Protein AF-A0A183CWS3-F1 (afdb_monomer_lite)

Secondary structure (DSSP, 8-state):
--TTSTTGGGSHHHHTTS-HHHHTT--GGGSS--HHHHHHHHHHHHHHHTS---GGGTBTTTB--HHHHS-HHHHHHHHTTT-----

Sequence (87 aa):
MEASDFQRFSRRDKMGKLPRWIQEYMTPGNVNLSIEEAAMIARKWLPLMAQPFTKEHQLGVSLLTEDMLAEDELLDKKFGHVLEEID

Organism: NCBI:txid637853

Structure (mmCIF, N/CA/C/O backbone):
data_AF-A0A183CWS3-F1
#
_entry.id   AF-A0A183CWS3-F1
#
loop_
_atom_site.group_PDB
_atom_site.id
_atom_site.type_symbol
_atom_site.label_atom_id
_atom_site.label_alt_id
_atom_site.label_comp_id
_atom_site.label_asym_id
_atom_site.label_entity_id
_atom_site.label_seq_id
_atom_site.pdbx_PDB_ins_code
_atom_site.Cartn_x
_atom_site.Cartn_y
_atom_site.Cartn_z
_atom_site.occupancy
_atom_site.B_iso_or_equiv
_atom_site.auth_seq_id
_atom_site.auth_comp_id
_atom_site.auth_asym_id
_atom_site.auth_atom_id
_atom_site.pdbx_PDB_model_num
ATOM 1 N N . MET A 1 1 ? 24.251 -15.347 -22.169 1.00 48.00 1 MET A N 1
ATOM 2 C CA . MET A 1 1 ? 23.072 -15.077 -21.324 1.00 48.00 1 MET A CA 1
ATOM 3 C C . MET A 1 1 ? 22.437 -13.825 -21.892 1.00 48.00 1 MET A C 1
ATOM 5 O O . MET A 1 1 ? 23.052 -12.771 -21.803 1.00 48.00 1 MET A O 1
ATOM 9 N N . GLU A 1 2 ? 21.347 -13.959 -22.647 1.00 42.75 2 GLU A N 1
ATOM 10 C CA . GLU A 1 2 ? 20.739 -12.803 -23.314 1.00 42.75 2 GLU A CA 1
ATOM 11 C C . GLU A 1 2 ? 20.082 -11.872 -22.292 1.00 42.75 2 GLU A C 1
ATOM 13 O O . GLU A 1 2 ? 19.489 -12.323 -21.313 1.00 42.75 2 GLU A O 1
ATOM 18 N N . ALA A 1 3 ? 20.145 -10.563 -22.543 1.00 53.00 3 ALA A N 1
ATOM 19 C CA . ALA A 1 3 ? 19.542 -9.526 -21.703 1.00 53.00 3 ALA A CA 1
ATOM 20 C C . ALA A 1 3 ? 18.022 -9.710 -21.473 1.00 53.00 3 ALA A C 1
ATOM 22 O O . ALA A 1 3 ? 17.455 -9.109 -20.562 1.00 53.00 3 ALA A O 1
ATOM 23 N N . SER A 1 4 ? 17.366 -10.567 -22.262 1.00 54.50 4 SER A N 1
ATOM 24 C CA . SER A 1 4 ? 15.930 -10.848 -22.204 1.00 54.50 4 SER A CA 1
ATOM 25 C C . SER A 1 4 ? 15.475 -11.644 -20.969 1.00 54.50 4 SER A C 1
ATOM 27 O O . SER A 1 4 ? 14.278 -11.613 -20.653 1.00 54.50 4 SER A O 1
ATOM 29 N N . ASP A 1 5 ? 16.392 -12.308 -20.250 1.00 55.38 5 ASP A N 1
ATOM 30 C CA . ASP A 1 5 ? 16.071 -13.109 -19.056 1.00 55.38 5 ASP A CA 1
ATOM 31 C C . ASP A 1 5 ? 15.857 -12.256 -17.794 1.00 55.38 5 ASP A C 1
ATOM 33 O O . ASP A 1 5 ? 14.982 -12.567 -1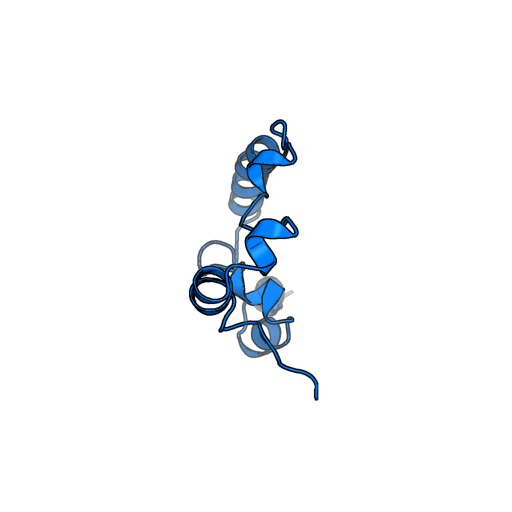6.981 1.00 55.38 5 ASP A O 1
ATOM 37 N N . PHE A 1 6 ? 16.570 -11.133 -17.650 1.00 59.69 6 PHE A N 1
ATOM 38 C CA . PHE A 1 6 ? 16.478 -10.266 -16.463 1.00 59.69 6 PHE A CA 1
ATOM 39 C C . PHE A 1 6 ? 15.118 -9.564 -16.311 1.00 59.69 6 PHE A C 1
ATOM 41 O O . PHE A 1 6 ? 14.754 -9.138 -15.220 1.00 59.69 6 PHE A O 1
ATOM 48 N N . GLN A 1 7 ? 14.333 -9.485 -17.388 1.00 76.06 7 GLN A N 1
ATOM 49 C CA . GLN A 1 7 ? 13.069 -8.741 -17.441 1.00 76.06 7 GLN A CA 1
ATOM 50 C C . GLN A 1 7 ? 11.840 -9.657 -17.525 1.00 76.06 7 GLN A C 1
ATOM 52 O O . GLN A 1 7 ? 10.740 -9.227 -17.863 1.00 76.06 7 GLN A O 1
ATOM 57 N N . ARG A 1 8 ? 11.981 -10.955 -17.239 1.00 80.19 8 ARG A N 1
ATOM 58 C CA . ARG A 1 8 ? 10.884 -11.923 -17.408 1.00 80.19 8 ARG A CA 1
ATOM 59 C C . ARG A 1 8 ? 9.628 -11.568 -16.606 1.00 80.19 8 ARG A C 1
ATOM 61 O O . ARG A 1 8 ? 8.521 -11.782 -17.096 1.00 80.19 8 ARG A O 1
ATOM 68 N N . PHE A 1 9 ? 9.792 -11.020 -15.405 1.00 84.06 9 PHE A N 1
ATOM 69 C CA . PHE A 1 9 ? 8.681 -10.675 -14.513 1.00 84.06 9 PHE A CA 1
ATOM 70 C C . PHE A 1 9 ? 8.015 -9.329 -14.826 1.00 84.06 9 PHE A C 1
ATOM 72 O O . PHE A 1 9 ? 6.917 -9.085 -14.336 1.00 84.06 9 PHE A O 1
ATOM 79 N N . SER A 1 10 ? 8.611 -8.480 -15.673 1.00 84.06 10 SER A N 1
ATOM 80 C CA . SER A 1 10 ? 7.950 -7.245 -16.124 1.00 84.06 10 SER A CA 1
ATOM 81 C C . SER A 1 10 ? 6.917 -7.499 -17.229 1.00 84.06 10 SER A C 1
ATOM 83 O O . SER A 1 10 ? 6.092 -6.635 -17.524 1.00 84.06 10 SER A O 1
ATOM 85 N N . ARG A 1 11 ? 6.918 -8.693 -17.838 1.00 85.88 11 ARG A N 1
ATOM 86 C CA . ARG A 1 11 ? 5.975 -9.056 -18.901 1.00 85.88 11 ARG A CA 1
ATOM 87 C C . ARG A 1 11 ? 4.563 -9.241 -18.338 1.00 85.88 11 ARG A C 1
ATOM 89 O O . ARG A 1 11 ? 4.368 -9.931 -17.335 1.00 85.88 11 ARG A O 1
ATOM 96 N N . ARG A 1 12 ? 3.561 -8.678 -19.027 1.00 84.06 12 ARG A N 1
ATOM 97 C CA . ARG A 1 12 ? 2.141 -8.729 -18.618 1.00 84.06 12 ARG A CA 1
ATOM 98 C C . ARG A 1 12 ? 1.613 -10.145 -18.406 1.00 84.06 12 ARG A C 1
ATOM 100 O O . ARG A 1 12 ? 0.830 -10.360 -17.492 1.00 84.06 12 ARG A O 1
ATOM 107 N N . ASP A 1 13 ? 2.053 -11.116 -19.201 1.00 87.50 13 ASP A N 1
ATOM 108 C CA . ASP A 1 13 ? 1.624 -12.514 -19.081 1.00 87.50 13 ASP A CA 1
ATOM 109 C C . ASP A 1 13 ? 2.145 -13.204 -17.810 1.00 87.50 13 ASP A C 1
ATOM 111 O O . ASP A 1 13 ? 1.619 -14.245 -17.414 1.00 87.50 13 ASP A O 1
ATOM 115 N N . LYS A 1 14 ? 3.199 -12.661 -17.185 1.00 88.31 14 LYS A N 1
ATOM 116 C CA . LYS A 1 14 ? 3.723 -13.128 -15.896 1.00 88.31 14 LYS A CA 1
ATOM 117 C C . LYS A 1 14 ? 3.151 -12.312 -14.750 1.00 88.31 14 LYS A C 1
ATOM 119 O O . LYS A 1 14 ? 2.650 -12.894 -13.796 1.00 88.31 14 LYS A O 1
ATOM 124 N N . MET A 1 15 ? 3.170 -10.988 -14.877 1.00 86.12 15 MET A N 1
ATOM 125 C CA . MET A 1 15 ? 2.648 -10.072 -13.863 1.00 86.12 15 MET A CA 1
ATOM 126 C C . MET A 1 15 ? 1.148 -10.280 -13.625 1.00 86.12 15 MET A C 1
ATOM 128 O O . MET A 1 15 ? 0.714 -10.348 -12.482 1.00 86.12 15 MET A O 1
ATOM 132 N N . GLY A 1 16 ? 0.374 -10.508 -14.691 1.00 88.12 16 GLY A N 1
ATOM 133 C CA . GLY A 1 16 ? -1.064 -10.772 -14.613 1.00 88.12 16 GLY A CA 1
ATOM 134 C C . GLY A 1 16 ? -1.438 -12.099 -13.946 1.00 88.12 16 GLY A C 1
ATOM 135 O O . GLY A 1 16 ? -2.613 -12.322 -13.678 1.00 88.12 16 GLY A O 1
ATOM 136 N N . LYS A 1 17 ? -0.467 -12.983 -13.666 1.00 92.00 17 LYS A N 1
ATOM 137 C CA . LYS A 1 17 ? -0.691 -14.230 -12.913 1.00 92.00 17 LYS A CA 1
ATOM 138 C C . LYS A 1 17 ? -0.556 -14.058 -11.403 1.00 92.00 17 LYS A C 1
ATOM 140 O O . LYS A 1 17 ? -0.850 -14.997 -10.669 1.00 92.00 17 LYS A O 1
ATOM 145 N N . LEU A 1 18 ? -0.066 -12.912 -10.934 1.00 91.25 18 LEU A N 1
ATOM 146 C CA . LEU A 1 18 ? 0.013 -12.636 -9.503 1.00 91.25 18 LEU A CA 1
ATOM 147 C C . LEU A 1 18 ? -1.403 -12.427 -8.940 1.00 91.25 18 LEU A C 1
ATOM 149 O O . LEU A 1 18 ? -2.297 -12.024 -9.674 1.00 91.25 18 LEU A O 1
ATOM 153 N N . PRO A 1 19 ? -1.663 -12.679 -7.656 1.00 92.81 19 PRO A N 1
ATOM 154 C CA . PRO A 1 19 ? -2.929 -12.287 -7.050 1.00 92.81 19 PRO A CA 1
ATOM 155 C C . PRO A 1 19 ? -3.183 -10.779 -7.173 1.00 92.81 19 PRO A C 1
ATOM 157 O O . PRO A 1 19 ? -2.245 -9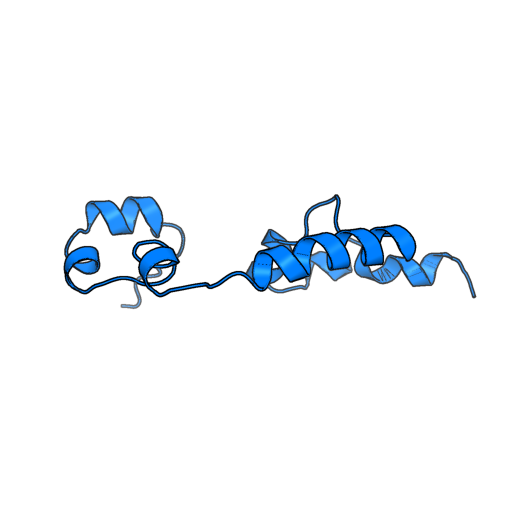.979 -7.111 1.00 92.81 19 PRO A O 1
ATOM 160 N N . ARG A 1 20 ? -4.457 -10.388 -7.303 1.00 87.62 20 ARG A N 1
ATOM 161 C CA . ARG A 1 20 ? -4.873 -8.986 -7.473 1.00 87.62 20 ARG A CA 1
ATOM 162 C C . ARG A 1 20 ? -4.285 -8.063 -6.398 1.00 87.62 20 ARG A C 1
ATOM 164 O O . ARG A 1 20 ? -3.714 -7.035 -6.742 1.00 87.62 20 ARG A O 1
ATOM 171 N N . TRP A 1 21 ? -4.313 -8.492 -5.136 1.00 88.56 21 TRP A N 1
ATOM 172 C CA . TRP A 1 21 ? -3.781 -7.730 -4.001 1.00 88.56 21 TRP A CA 1
ATOM 173 C C . TRP A 1 21 ? -2.269 -7.463 -4.073 1.00 88.56 21 TRP A C 1
ATOM 175 O O . TRP A 1 21 ? -1.794 -6.558 -3.407 1.00 88.56 21 TRP A O 1
ATOM 185 N N . ILE A 1 22 ? -1.493 -8.215 -4.866 1.00 91.44 22 ILE A N 1
ATOM 186 C CA . ILE A 1 22 ? -0.081 -7.891 -5.147 1.00 91.44 22 ILE A CA 1
ATOM 187 C C . ILE A 1 22 ? 0.003 -6.931 -6.330 1.00 91.44 22 ILE A C 1
ATOM 189 O O . ILE A 1 22 ? 0.731 -5.939 -6.277 1.00 91.44 22 ILE A O 1
ATOM 193 N N . GLN A 1 23 ? -0.738 -7.232 -7.403 1.00 89.75 23 GLN A N 1
ATOM 194 C CA . GLN A 1 23 ? -0.720 -6.442 -8.635 1.00 89.75 23 GLN A CA 1
ATOM 195 C C . GLN A 1 23 ? -1.081 -4.973 -8.383 1.00 89.75 23 GLN A C 1
ATOM 197 O O . GLN A 1 23 ? -0.463 -4.092 -8.972 1.00 89.75 23 GLN A O 1
ATOM 202 N N . GLU A 1 24 ? -2.025 -4.706 -7.478 1.00 89.25 24 GLU A N 1
ATOM 203 C CA . GLU A 1 24 ? -2.483 -3.352 -7.133 1.00 89.25 24 GLU A CA 1
ATOM 204 C C . GLU A 1 24 ? -1.370 -2.442 -6.585 1.00 89.25 24 GLU A C 1
ATOM 206 O O . GLU A 1 24 ? -1.417 -1.230 -6.789 1.00 89.25 24 GLU A O 1
ATOM 211 N N . TYR A 1 25 ? -0.328 -3.008 -5.967 1.00 91.50 25 TYR A N 1
ATOM 212 C CA . TYR A 1 25 ? 0.814 -2.245 -5.444 1.00 91.50 25 TYR A CA 1
ATOM 213 C C . TYR A 1 25 ? 2.050 -2.285 -6.357 1.00 91.50 25 TYR A C 1
ATOM 215 O O . TYR A 1 25 ? 3.046 -1.602 -6.094 1.00 91.50 25 TYR A O 1
ATOM 223 N N . MET A 1 26 ? 2.003 -3.038 -7.460 1.00 90.12 26 MET A N 1
ATOM 224 C CA . MET A 1 26 ? 3.050 -3.045 -8.483 1.00 90.12 26 MET A CA 1
ATOM 225 C C . MET A 1 26 ? 2.855 -1.881 -9.459 1.00 90.12 26 MET A C 1
ATOM 227 O O . MET A 1 26 ? 2.341 -2.038 -10.566 1.00 90.12 26 MET A O 1
ATOM 231 N N . THR A 1 27 ? 3.278 -0.685 -9.052 1.00 87.31 27 THR A N 1
ATOM 232 C CA . THR A 1 27 ? 3.199 0.501 -9.914 1.00 87.31 27 THR A CA 1
ATOM 233 C C . THR A 1 27 ? 4.171 0.403 -11.101 1.00 87.31 27 THR A C 1
ATOM 235 O O . THR A 1 27 ? 5.228 -0.224 -10.982 1.00 87.31 27 THR A O 1
ATOM 238 N N . PRO A 1 28 ? 3.890 1.071 -12.239 1.00 84.94 28 PRO A N 1
ATOM 239 C CA . PRO A 1 28 ? 4.799 1.084 -13.389 1.00 84.94 28 PRO A CA 1
ATOM 240 C C . PRO A 1 28 ? 6.213 1.596 -13.072 1.00 84.94 28 PRO A C 1
ATOM 242 O O . PRO A 1 28 ? 7.157 1.245 -13.768 1.00 84.94 28 PRO A O 1
ATOM 245 N N . GLY A 1 29 ? 6.364 2.412 -12.023 1.00 86.69 29 GLY A N 1
ATOM 246 C CA . GLY A 1 29 ? 7.658 2.919 -11.560 1.00 86.69 29 GLY A CA 1
ATOM 247 C C . GLY A 1 29 ? 8.434 1.962 -10.651 1.00 86.69 29 GLY A C 1
ATOM 248 O O . GLY A 1 29 ? 9.583 2.246 -10.351 1.00 86.69 29 GLY A O 1
ATOM 249 N N . ASN A 1 30 ? 7.833 0.848 -10.220 1.00 88.88 30 ASN A N 1
ATOM 250 C CA . ASN A 1 30 ? 8.445 -0.148 -9.331 1.00 88.88 30 ASN A CA 1
ATOM 251 C C . ASN A 1 30 ? 8.742 -1.476 -10.051 1.00 88.88 30 ASN A C 1
ATOM 253 O O . ASN A 1 30 ? 9.004 -2.495 -9.412 1.00 88.88 30 ASN A O 1
ATOM 257 N N . VAL A 1 31 ? 8.680 -1.487 -11.383 1.00 89.56 31 VAL A N 1
ATOM 258 C CA . VAL A 1 31 ? 8.949 -2.664 -12.215 1.00 89.56 31 VAL A CA 1
ATOM 259 C C . VAL A 1 31 ? 10.146 -2.396 -13.113 1.00 89.56 31 VAL A C 1
ATOM 261 O O . VAL A 1 31 ? 10.364 -1.267 -13.536 1.00 89.56 31 VAL A O 1
ATOM 264 N N . ASN A 1 32 ? 10.907 -3.447 -13.431 1.00 89.38 32 ASN A N 1
ATOM 265 C CA . ASN A 1 32 ? 12.097 -3.341 -14.283 1.00 89.38 32 ASN A CA 1
ATOM 266 C C . ASN A 1 32 ? 13.147 -2.333 -13.761 1.00 89.38 32 ASN A C 1
ATOM 268 O O . ASN A 1 32 ? 13.706 -1.553 -14.526 1.00 89.38 32 ASN A O 1
ATOM 272 N N . LEU A 1 33 ? 13.390 -2.358 -12.452 1.00 90.25 33 LEU A N 1
ATOM 273 C CA . LEU A 1 33 ? 14.357 -1.487 -11.791 1.00 90.25 33 LEU A CA 1
ATOM 274 C C . LEU A 1 33 ? 15.796 -1.959 -12.019 1.00 90.25 33 LEU A C 1
ATOM 276 O O . LEU A 1 33 ? 16.068 -3.165 -12.018 1.00 90.25 33 LEU A O 1
ATOM 280 N N . SER A 1 34 ? 16.724 -1.009 -12.121 1.00 91.88 34 SER A N 1
ATOM 281 C CA . SER A 1 34 ? 18.151 -1.271 -11.935 1.00 91.88 34 SER A CA 1
ATOM 282 C C . SER A 1 34 ? 18.446 -1.676 -10.484 1.00 91.88 34 SER A C 1
ATOM 284 O O . SER A 1 34 ? 17.635 -1.488 -9.570 1.00 91.88 34 SER A O 1
ATOM 286 N N . ILE A 1 35 ? 19.644 -2.217 -10.247 1.00 93.44 35 ILE A N 1
ATOM 287 C CA . ILE A 1 35 ? 20.098 -2.557 -8.892 1.00 93.44 35 ILE A CA 1
ATOM 288 C C . ILE A 1 35 ? 20.160 -1.296 -8.016 1.00 93.44 35 ILE A C 1
ATOM 290 O O . ILE A 1 35 ? 19.718 -1.331 -6.864 1.00 93.44 35 ILE A O 1
ATOM 294 N N . GLU A 1 36 ? 20.670 -0.175 -8.543 1.00 96.31 36 GLU A N 1
ATOM 295 C CA . GLU A 1 36 ? 20.734 1.078 -7.787 1.00 96.31 36 GLU A CA 1
ATOM 296 C C . GLU A 1 36 ? 19.343 1.635 -7.471 1.00 96.31 36 GLU A C 1
ATOM 298 O O . GLU A 1 36 ? 19.109 2.071 -6.340 1.00 96.31 36 GLU A O 1
ATOM 303 N N . GLU A 1 37 ? 18.415 1.587 -8.431 1.00 95.12 37 GLU A N 1
ATOM 304 C CA . GLU A 1 37 ? 17.037 2.055 -8.254 1.00 95.12 37 GLU A CA 1
ATOM 305 C C . GLU A 1 37 ? 16.307 1.230 -7.191 1.00 95.12 37 GLU A C 1
ATOM 307 O O . GLU A 1 37 ? 15.744 1.791 -6.249 1.00 95.12 37 GLU A O 1
ATOM 312 N N . ALA A 1 38 ? 16.391 -0.102 -7.276 1.00 94.50 38 ALA A N 1
ATOM 313 C CA . ALA A 1 38 ? 15.799 -1.002 -6.292 1.00 94.50 38 ALA A CA 1
ATOM 314 C C . ALA A 1 38 ? 16.350 -0.737 -4.882 1.00 94.50 38 ALA A C 1
ATOM 316 O O . ALA A 1 38 ? 15.587 -0.615 -3.920 1.00 94.50 38 ALA A O 1
ATOM 317 N N . ALA A 1 39 ? 17.670 -0.574 -4.754 1.00 97.38 39 ALA A N 1
ATOM 318 C CA . ALA A 1 39 ? 18.304 -0.283 -3.474 1.00 97.38 39 ALA A CA 1
ATOM 319 C C . ALA A 1 39 ? 17.907 1.099 -2.925 1.00 97.38 39 ALA A C 1
ATOM 321 O O . ALA A 1 39 ? 17.715 1.254 -1.718 1.00 97.38 39 ALA A O 1
ATOM 322 N N . MET A 1 40 ? 17.767 2.108 -3.788 1.00 96.94 40 MET A N 1
ATOM 323 C CA . MET A 1 40 ? 17.323 3.447 -3.401 1.00 96.94 40 MET A CA 1
ATOM 324 C C . MET A 1 40 ? 15.876 3.441 -2.895 1.00 96.94 40 MET A C 1
ATOM 326 O O . MET A 1 40 ? 15.606 4.008 -1.835 1.00 96.94 40 MET A O 1
ATOM 330 N N . ILE A 1 41 ? 14.966 2.773 -3.610 1.00 96.06 41 ILE A N 1
ATOM 331 C CA . ILE A 1 41 ? 13.561 2.644 -3.205 1.00 96.06 41 ILE A CA 1
ATOM 332 C C . ILE A 1 41 ? 13.467 1.907 -1.868 1.00 96.06 41 ILE A C 1
ATOM 334 O O . ILE A 1 41 ? 12.821 2.406 -0.948 1.00 96.06 41 ILE A O 1
ATOM 338 N N . ALA A 1 42 ? 14.174 0.783 -1.717 1.00 96.50 42 ALA A N 1
ATOM 339 C CA . ALA A 1 42 ? 14.183 0.016 -0.473 1.00 96.50 42 ALA A CA 1
ATOM 340 C C . ALA A 1 42 ? 14.704 0.844 0.715 1.00 96.50 42 AL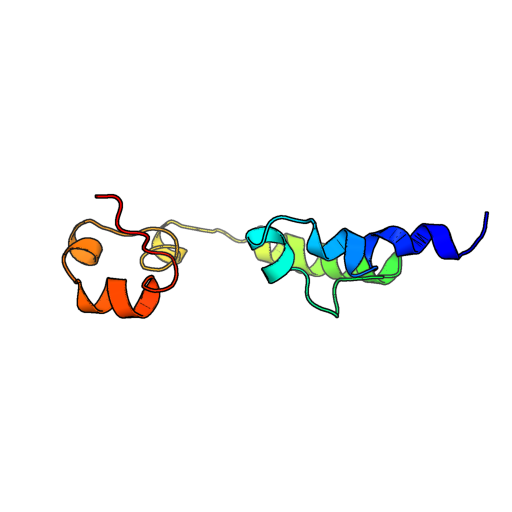A A C 1
ATOM 342 O O . ALA A 1 42 ? 14.050 0.907 1.755 1.00 96.50 42 ALA A O 1
ATOM 343 N N . ARG A 1 43 ? 15.838 1.545 0.556 1.00 97.56 43 ARG A N 1
ATOM 344 C CA . ARG A 1 43 ? 16.405 2.408 1.610 1.00 97.56 43 ARG A CA 1
ATOM 345 C C . ARG A 1 43 ? 15.482 3.552 2.011 1.00 97.56 43 ARG A C 1
ATOM 347 O O . ARG A 1 43 ? 15.513 3.960 3.165 1.00 97.56 43 ARG A O 1
ATOM 354 N N . LYS A 1 44 ? 14.685 4.080 1.081 1.00 96.81 44 LYS A N 1
ATOM 355 C CA . LYS A 1 44 ? 13.696 5.120 1.381 1.00 96.81 44 LYS A CA 1
ATOM 356 C C . LYS A 1 44 ? 12.456 4.542 2.065 1.00 96.81 44 LYS A C 1
ATOM 358 O O . LYS A 1 44 ? 11.922 5.168 2.972 1.00 96.81 44 LYS A O 1
ATOM 363 N N . TRP A 1 45 ? 11.990 3.378 1.623 1.00 96.62 45 TRP A N 1
ATOM 364 C CA . TRP A 1 45 ? 10.733 2.787 2.077 1.00 96.62 4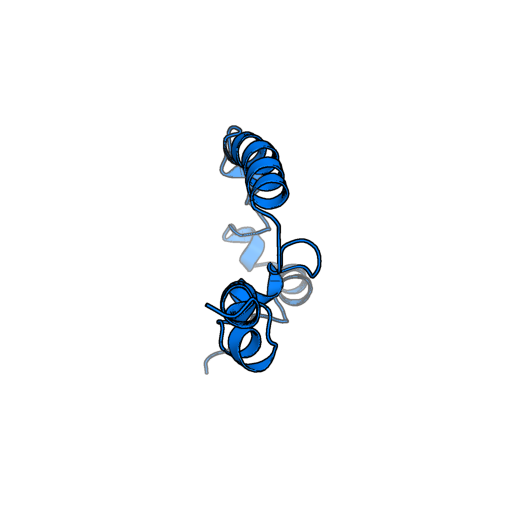5 TRP A CA 1
ATOM 365 C C . TRP A 1 45 ? 10.843 2.135 3.458 1.00 96.62 45 TRP A C 1
ATOM 367 O O . TRP A 1 45 ? 9.983 2.362 4.305 1.00 96.62 45 TRP A O 1
ATOM 377 N N . LEU A 1 46 ? 11.918 1.385 3.725 1.00 97.88 46 LEU A N 1
ATOM 378 C CA . LEU A 1 46 ? 12.077 0.650 4.987 1.00 97.88 46 LEU A CA 1
ATOM 379 C C . LEU A 1 46 ? 12.004 1.554 6.236 1.00 97.88 46 LEU A C 1
ATOM 381 O O . LEU A 1 46 ? 11.280 1.194 7.160 1.00 97.88 46 LEU A O 1
ATOM 385 N N . PRO A 1 47 ? 12.648 2.740 6.290 1.00 97.75 47 PRO A N 1
ATOM 386 C CA . PRO A 1 47 ? 12.515 3.642 7.433 1.00 97.75 47 PRO A CA 1
ATOM 387 C C . PRO A 1 47 ? 11.105 4.206 7.611 1.00 97.75 47 PRO A C 1
ATOM 389 O O . PRO A 1 47 ? 10.686 4.413 8.745 1.00 97.75 47 PRO A O 1
ATOM 392 N N . LEU A 1 48 ? 10.368 4.445 6.520 1.00 96.81 48 LEU A N 1
ATOM 393 C CA . LEU A 1 48 ? 8.978 4.912 6.593 1.00 96.81 48 LEU A CA 1
ATOM 394 C C . LEU A 1 48 ? 8.071 3.842 7.208 1.00 96.81 48 LEU A C 1
ATOM 396 O O . LEU A 1 48 ? 7.195 4.163 8.002 1.00 96.81 48 LEU A O 1
ATOM 400 N N . MET A 1 49 ? 8.326 2.572 6.890 1.00 97.19 49 MET A N 1
ATOM 401 C CA . MET A 1 49 ? 7.575 1.435 7.432 1.00 97.19 49 MET A CA 1
ATOM 402 C C . MET A 1 49 ? 8.016 1.014 8.836 1.00 97.19 49 MET A C 1
ATOM 404 O O . MET A 1 49 ? 7.292 0.290 9.509 1.00 97.19 49 MET A O 1
ATOM 408 N N . ALA A 1 50 ? 9.195 1.453 9.277 1.00 97.00 50 ALA A N 1
ATOM 409 C CA . ALA A 1 50 ? 9.732 1.170 10.605 1.00 97.00 50 ALA A CA 1
ATOM 410 C C . ALA A 1 50 ? 9.336 2.219 11.662 1.00 97.00 50 ALA A C 1
ATOM 412 O O . ALA A 1 50 ? 9.780 2.127 12.807 1.00 97.00 50 ALA A O 1
ATOM 413 N N . GLN A 1 51 ? 8.540 3.230 11.295 1.00 96.75 51 GLN A N 1
ATOM 414 C CA . GLN A 1 51 ? 8.016 4.197 12.262 1.00 96.75 51 GLN A CA 1
ATOM 415 C C . GLN A 1 51 ? 7.052 3.514 13.251 1.00 96.75 51 GLN A C 1
ATOM 417 O O . GLN A 1 51 ? 6.437 2.504 12.899 1.00 96.75 51 GLN A O 1
ATOM 422 N N . PRO A 1 52 ? 6.884 4.045 14.479 1.00 97.50 52 PRO A N 1
ATOM 423 C CA . PRO A 1 52 ? 5.889 3.537 15.416 1.00 97.50 52 PRO A CA 1
ATOM 424 C C . PRO A 1 52 ? 4.503 3.497 14.772 1.00 97.50 52 PRO A C 1
ATOM 426 O O . PRO A 1 52 ? 3.961 4.525 14.371 1.00 97.50 52 PRO A O 1
ATOM 429 N N . PHE A 1 53 ? 3.942 2.296 14.678 1.00 95.62 53 PHE A N 1
ATOM 430 C CA . PHE A 1 53 ? 2.676 2.055 14.009 1.00 95.62 53 PHE A CA 1
ATOM 431 C C . PHE A 1 53 ? 1.670 1.480 15.006 1.00 95.62 53 PHE A C 1
ATOM 433 O O . PHE A 1 53 ? 1.723 0.304 15.363 1.00 95.62 53 PHE A O 1
ATOM 440 N N . THR A 1 54 ? 0.804 2.350 15.524 1.00 96.12 54 THR A N 1
ATOM 441 C CA . THR A 1 54 ? -0.158 2.014 16.586 1.00 96.12 54 THR A CA 1
ATOM 442 C C . THR A 1 54 ? -1.538 1.663 16.031 1.00 96.12 54 THR A C 1
ATOM 444 O O . THR A 1 54 ? -1.842 1.926 14.867 1.00 96.12 54 THR A O 1
ATOM 447 N N . LYS A 1 55 ? -2.400 1.104 16.890 1.00 94.31 55 LYS A N 1
ATOM 448 C CA . LYS A 1 55 ? -3.776 0.703 16.557 1.00 94.31 55 LYS A CA 1
ATOM 449 C C . LYS A 1 55 ? -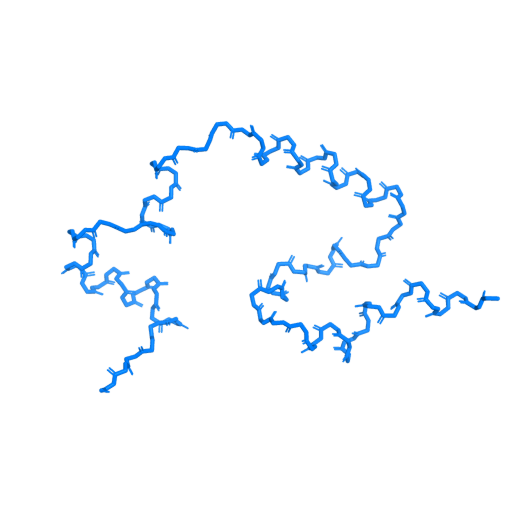4.582 1.844 15.930 1.00 94.31 55 LYS A C 1
ATOM 451 O O . LYS A 1 55 ? -5.323 1.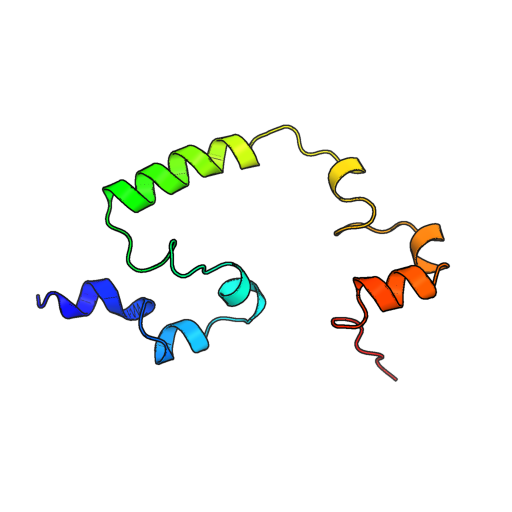622 14.976 1.00 94.31 55 LYS A O 1
ATOM 456 N N . GLU A 1 56 ? -4.407 3.058 16.438 1.00 94.12 56 GLU A N 1
ATOM 457 C CA . GLU A 1 56 ? -5.132 4.258 16.018 1.00 94.12 56 GLU A CA 1
ATOM 458 C C . GLU A 1 56 ? -4.916 4.577 14.534 1.00 94.12 56 GLU A C 1
ATOM 460 O O . GLU A 1 56 ? -5.823 5.087 13.887 1.00 94.12 56 GLU A O 1
ATOM 465 N N . HIS A 1 57 ? -3.761 4.213 13.969 1.00 94.12 57 HIS A N 1
ATOM 466 C CA . HIS A 1 57 ? -3.460 4.433 12.553 1.00 94.12 57 HIS A CA 1
ATOM 467 C C . HIS A 1 57 ? -4.255 3.519 11.607 1.00 94.12 57 HIS A C 1
ATOM 469 O O . HIS A 1 57 ? -4.336 3.813 10.417 1.00 94.12 57 HIS A O 1
ATOM 475 N N . GLN A 1 58 ? -4.807 2.406 12.105 1.00 93.50 58 GLN A N 1
ATOM 476 C CA . GLN A 1 58 ? -5.565 1.441 11.297 1.00 93.50 58 GLN A CA 1
ATOM 477 C C . GLN A 1 58 ? -7.071 1.473 11.545 1.00 93.50 58 GLN A C 1
ATOM 479 O O . GLN A 1 58 ? -7.817 0.895 10.748 1.00 93.50 58 GLN A O 1
ATOM 484 N N . LEU A 1 59 ? -7.521 2.129 12.619 1.00 92.94 59 LEU A N 1
ATOM 485 C CA . LEU A 1 59 ? -8.941 2.272 12.929 1.00 92.94 59 LEU A CA 1
ATOM 486 C C . LEU A 1 59 ? -9.677 2.982 11.782 1.00 92.94 59 LEU A C 1
ATOM 488 O O . LEU A 1 59 ? -9.292 4.067 11.353 1.00 92.94 59 LEU A O 1
ATOM 492 N N . GLY A 1 60 ? -10.733 2.353 11.266 1.00 87.12 60 GLY A N 1
ATOM 493 C CA . GLY A 1 60 ? -11.509 2.844 10.125 1.00 87.12 60 GLY A CA 1
ATOM 494 C C . GLY A 1 60 ? -10.869 2.603 8.748 1.00 87.12 60 GLY A C 1
ATOM 495 O O . GLY A 1 60 ? -11.411 3.107 7.755 1.00 87.12 60 GLY A O 1
ATOM 496 N N . VAL A 1 61 ? -9.736 1.884 8.687 1.00 87.81 61 VAL A N 1
ATOM 497 C CA . VAL A 1 61 ? -8.999 1.536 7.454 1.00 87.81 61 VAL A CA 1
ATOM 498 C C . VAL A 1 61 ? -8.880 0.019 7.294 1.00 87.81 61 VAL A C 1
ATOM 500 O O . VAL A 1 61 ? -9.585 -0.550 6.469 1.00 87.81 61 VAL A O 1
ATOM 503 N N . SER A 1 62 ? -8.013 -0.637 8.076 1.00 88.69 62 SER A N 1
ATOM 504 C CA . SER A 1 62 ? -7.875 -2.109 8.093 1.00 88.69 62 SER A CA 1
ATOM 505 C C . SER A 1 62 ? -8.318 -2.745 9.412 1.00 88.69 62 SER A C 1
ATOM 507 O O . SER A 1 62 ? -8.354 -3.967 9.528 1.00 88.69 62 SER A O 1
ATOM 509 N N . LEU A 1 63 ? -8.673 -1.923 10.403 1.00 90.75 63 LEU A N 1
ATOM 510 C CA . LEU A 1 63 ? -9.251 -2.349 11.669 1.00 90.75 63 LEU A CA 1
ATOM 511 C C . LEU A 1 63 ? -10.556 -1.592 11.909 1.00 90.75 63 LEU A C 1
ATOM 513 O O . LEU A 1 63 ? -10.585 -0.369 11.801 1.00 90.75 63 LEU A O 1
ATOM 517 N N . LEU A 1 64 ? -11.620 -2.299 12.274 1.00 89.75 64 LEU A N 1
ATOM 518 C CA . LEU A 1 64 ? -12.933 -1.715 12.555 1.00 89.75 64 LEU A CA 1
ATOM 519 C C . LEU A 1 64 ? -13.368 -2.061 13.982 1.00 89.75 64 LEU A C 1
ATOM 521 O O . LEU A 1 64 ? -12.995 -3.110 14.512 1.00 89.75 64 LEU A O 1
ATOM 525 N N . THR A 1 65 ? -14.114 -1.157 14.616 1.00 91.62 65 THR A N 1
ATOM 526 C CA . THR A 1 65 ? -14.810 -1.421 15.885 1.00 91.62 65 THR A CA 1
ATOM 527 C C . THR A 1 65 ? -16.240 -1.873 15.621 1.00 91.62 65 THR A C 1
ATOM 529 O O . THR A 1 65 ? -16.761 -1.663 14.531 1.00 91.62 65 THR A O 1
ATOM 532 N N . GLU A 1 66 ? -16.885 -2.456 16.629 1.00 91.75 66 GLU A N 1
ATOM 533 C CA . GLU A 1 66 ? -18.290 -2.876 16.553 1.00 91.75 66 GLU A CA 1
ATOM 534 C C . GLU A 1 66 ? -19.219 -1.713 16.167 1.00 91.75 66 GLU A C 1
ATOM 536 O O . GLU A 1 66 ? -20.000 -1.847 15.233 1.00 91.75 66 GLU A O 1
ATOM 541 N N . ASP A 1 67 ? -19.035 -0.536 16.774 1.00 90.06 67 ASP A N 1
ATOM 542 C CA . ASP A 1 67 ? -19.812 0.663 16.429 1.00 90.06 67 ASP A CA 1
ATOM 543 C C . ASP A 1 67 ? -19.654 1.074 14.952 1.00 90.06 67 ASP A C 1
ATOM 545 O O . ASP A 1 67 ? -20.620 1.486 14.321 1.00 90.06 67 ASP A O 1
ATOM 549 N N . MET A 1 68 ? -18.457 0.913 14.368 1.00 87.31 68 MET A N 1
ATOM 550 C CA . MET A 1 68 ? -18.218 1.217 12.947 1.00 87.31 68 MET A CA 1
ATOM 551 C C . MET A 1 68 ? -18.893 0.212 12.012 1.00 87.31 68 MET A C 1
ATOM 553 O O . MET A 1 68 ? -19.120 0.532 10.850 1.00 87.31 68 MET A O 1
ATOM 557 N N . LEU A 1 69 ? -19.164 -1.006 12.492 1.00 85.44 69 LEU A N 1
ATOM 558 C CA . LEU A 1 69 ? -19.891 -2.015 11.727 1.00 85.44 69 LEU A CA 1
ATOM 559 C C . LEU A 1 69 ? -21.401 -1.761 11.742 1.00 85.44 69 LEU A C 1
ATOM 561 O O . LEU A 1 69 ? -22.082 -2.150 10.806 1.00 85.44 69 LEU A O 1
ATOM 565 N N . ALA A 1 70 ? -21.919 -1.107 12.784 1.00 85.81 70 ALA A N 1
ATOM 566 C CA . ALA A 1 70 ? -23.333 -0.750 12.877 1.00 85.81 70 ALA A CA 1
ATOM 567 C C . ALA A 1 70 ? -23.727 0.419 11.947 1.00 85.81 70 ALA A C 1
ATOM 569 O O . ALA A 1 70 ? -24.913 0.695 11.768 1.00 85.81 70 ALA A O 1
ATOM 570 N N . GLU A 1 71 ? -22.749 1.115 11.360 1.00 84.62 71 GLU A N 1
ATOM 571 C CA . GLU A 1 71 ? -22.953 2.215 10.416 1.00 84.62 71 GLU A CA 1
ATOM 572 C C . GLU A 1 71 ? -22.896 1.714 8.957 1.00 84.62 71 GLU A C 1
ATOM 574 O O . GLU A 1 71 ? -21.878 1.861 8.274 1.00 84.62 71 GLU A O 1
ATOM 579 N N . ASP A 1 72 ? -24.010 1.160 8.462 1.00 71.19 72 ASP A N 1
ATOM 580 C CA . ASP A 1 72 ? -24.133 0.591 7.100 1.00 71.19 72 ASP A CA 1
ATOM 581 C C . ASP A 1 72 ? -23.666 1.553 5.993 1.00 71.19 72 ASP A C 1
ATOM 583 O O . ASP A 1 72 ? -22.943 1.169 5.073 1.00 71.19 72 ASP A O 1
ATOM 587 N N . GLU A 1 73 ? -23.990 2.845 6.109 1.00 77.06 73 GLU A N 1
ATOM 588 C CA . GLU A 1 73 ? -23.630 3.853 5.102 1.00 77.06 73 GLU A CA 1
ATOM 589 C C . GLU A 1 73 ? -22.102 4.026 4.960 1.00 77.06 73 GLU A C 1
ATOM 591 O O . GLU A 1 73 ? -21.583 4.360 3.887 1.00 77.06 73 GLU A O 1
ATOM 596 N N . LEU A 1 74 ? -21.353 3.782 6.040 1.00 74.88 74 LEU A N 1
ATOM 597 C CA . LEU A 1 74 ? -19.896 3.882 6.069 1.00 74.88 74 LEU A CA 1
ATOM 598 C C . LEU A 1 74 ? -19.249 2.629 5.464 1.00 74.88 74 LEU A C 1
ATOM 600 O O . LEU A 1 74 ? -18.251 2.743 4.740 1.00 74.88 74 LEU A O 1
ATOM 604 N N . LEU A 1 75 ? -19.839 1.458 5.717 1.00 77.06 75 LEU A N 1
ATOM 605 C CA . LEU A 1 75 ? -19.406 0.180 5.161 1.00 77.06 75 LEU A CA 1
ATOM 606 C C . LEU A 1 75 ? -19.625 0.108 3.654 1.00 77.06 75 LEU A C 1
ATOM 608 O O . LEU A 1 75 ? -18.669 -0.157 2.924 1.00 77.06 75 LEU A O 1
ATOM 612 N N . ASP A 1 76 ? -20.820 0.441 3.176 1.00 78.88 76 ASP A N 1
ATOM 613 C CA . ASP A 1 76 ? -21.143 0.409 1.748 1.00 78.88 76 ASP A CA 1
ATOM 614 C C . ASP A 1 76 ? -20.242 1.349 0.952 1.00 78.88 76 ASP A C 1
ATOM 616 O O . ASP A 1 76 ? -19.664 0.988 -0.079 1.00 78.88 76 ASP A O 1
ATOM 620 N N . LYS A 1 77 ? -20.036 2.562 1.472 1.00 80.94 77 LYS A N 1
ATOM 621 C CA . LYS A 1 77 ? -19.219 3.571 0.801 1.00 80.94 77 LYS A CA 1
ATOM 622 C C . LYS A 1 77 ? -17.737 3.199 0.747 1.00 80.94 77 LYS A C 1
ATOM 624 O O . LYS A 1 77 ? -17.073 3.519 -0.241 1.00 80.94 77 LYS A O 1
ATOM 629 N N . LYS A 1 78 ? -17.185 2.592 1.805 1.00 78.19 78 LYS A N 1
ATOM 630 C CA . LYS A 1 78 ? -15.746 2.276 1.879 1.00 78.19 78 LYS A CA 1
ATOM 631 C C . LYS A 1 78 ? -15.403 0.889 1.350 1.00 78.19 78 LYS A C 1
ATOM 633 O O . LYS A 1 78 ? -14.389 0.737 0.671 1.00 78.19 78 LYS A O 1
ATOM 638 N N . PHE A 1 79 ? -16.226 -0.102 1.656 1.00 81.69 79 PHE A N 1
ATOM 639 C CA . PHE A 1 79 ? -15.941 -1.516 1.440 1.00 81.69 79 PHE A CA 1
ATOM 640 C C . PHE A 1 79 ? -16.901 -2.187 0.461 1.00 81.69 79 PHE A C 1
ATOM 642 O O . PHE A 1 79 ? -16.682 -3.350 0.150 1.00 81.69 79 PHE A O 1
ATOM 649 N N . GLY A 1 80 ? -17.875 -1.482 -0.125 1.00 77.50 80 GLY A N 1
ATOM 650 C CA . GLY A 1 80 ? -18.827 -2.072 -1.081 1.00 77.50 80 GLY A CA 1
ATOM 651 C C . GLY A 1 80 ? -18.199 -2.751 -2.310 1.00 77.50 80 GLY A C 1
ATOM 652 O O . GLY A 1 80 ? -18.844 -3.545 -2.976 1.00 77.50 80 GLY A O 1
ATOM 653 N N . HIS A 1 81 ? -16.922 -2.492 -2.609 1.00 73.44 81 HIS A N 1
ATOM 654 C CA . HIS A 1 81 ? -16.175 -3.181 -3.670 1.00 73.44 81 HIS A CA 1
ATOM 655 C C . HIS A 1 81 ? -15.501 -4.498 -3.224 1.00 73.44 81 HIS A C 1
ATOM 657 O O . HIS A 1 81 ? -14.879 -5.168 -4.050 1.00 73.44 81 HIS A O 1
ATOM 663 N N . VAL A 1 82 ? -15.568 -4.824 -1.931 1.00 71.06 82 VAL A N 1
ATOM 664 C CA . VAL A 1 82 ? -14.942 -5.990 -1.276 1.00 71.06 82 VAL A CA 1
ATOM 665 C C . VAL A 1 82 ? -15.962 -6.817 -0.491 1.00 71.06 82 VAL A C 1
ATOM 667 O O . VAL A 1 82 ? -15.709 -7.989 -0.233 1.00 71.06 82 VAL A O 1
ATOM 670 N N . LEU A 1 83 ? -17.089 -6.220 -0.095 1.00 68.50 83 LEU A N 1
ATOM 671 C CA . LEU A 1 83 ? -18.184 -6.929 0.555 1.00 68.50 83 LEU A CA 1
ATOM 672 C C . LEU A 1 83 ? -18.794 -7.919 -0.446 1.00 68.50 83 LEU A C 1
ATOM 674 O O . LEU A 1 83 ? -19.392 -7.528 -1.445 1.00 68.50 83 LEU A O 1
ATOM 678 N N . GLU A 1 84 ? -18.588 -9.203 -0.181 1.00 68.06 84 GLU A N 1
ATOM 679 C CA . GLU A 1 84 ? -19.286 -10.304 -0.832 1.00 68.06 84 GLU A CA 1
ATOM 680 C C . GLU A 1 84 ? -20.248 -10.865 0.217 1.00 68.06 84 GLU A C 1
ATOM 682 O O . GLU A 1 84 ? -19.815 -11.416 1.232 1.00 68.06 84 GLU A O 1
ATOM 687 N N . GLU A 1 85 ? -21.547 -10.638 0.025 1.00 62.81 85 GLU A N 1
ATOM 688 C CA . GLU A 1 85 ? -22.570 -11.260 0.863 1.00 62.81 85 GLU A CA 1
ATOM 689 C C . GLU A 1 85 ? -22.560 -12.764 0.579 1.00 62.81 85 GLU A C 1
ATOM 691 O O . GLU A 1 85 ? -22.746 -13.199 -0.559 1.00 62.81 85 GLU A O 1
ATOM 696 N N . ILE A 1 86 ? -22.275 -13.558 1.609 1.00 65.00 86 ILE A N 1
ATOM 697 C CA . ILE A 1 86 ? -22.383 -15.014 1.543 1.00 65.00 86 ILE A CA 1
ATOM 698 C C . ILE A 1 86 ? -23.741 -15.368 2.152 1.00 65.00 86 ILE A C 1
ATOM 700 O O . ILE A 1 86 ? -23.911 -15.213 3.363 1.00 65.00 86 ILE A O 1
ATOM 704 N N . ASP A 1 87 ? -24.676 -15.800 1.299 1.00 43.75 87 ASP A N 1
ATOM 705 C CA . ASP A 1 87 ? -25.992 -16.352 1.676 1.00 43.75 87 ASP A CA 1
ATOM 706 C C . ASP A 1 87 ? -25.885 -17.601 2.576 1.00 43.75 87 ASP A C 1
ATOM 708 O O . ASP A 1 87 ? -25.010 -18.467 2.318 1.00 43.75 87 ASP A O 1
#

pLDDT: mean 84.83, std 12.93, range [42.75, 97.88]

Radius of gyration: 19.03 Å; chains: 1; bounding box: 49×22×40 Å

Foldseek 3Di:
DDPVVLQPCVDCVNLVPDPPVVSVPCDPLNHPDDPVRVVVCCVVVVVVVPPDDDPVNCDLPVDDDPVCVVPVVSCCVRCVVPDDDDD